Protein AF-A0A3A1Y377-F1 (afdb_monomer_lite)

Sequence (93 aa):
FLDKHGILSVVLVGFTPLPFKIFSIAFGFFEYNFIIFFVFSFISRLVRFLIVSYLFAYFGQKYRKQIENIINKSSWIILIIAVLSLILYYFLK

Secondary structure (DSSP, 8-state):
-TTTSHHHHHHHHHHSSS-HHHHHHHHHHTT--HHHHHHHHHHHHHHHHHHHHHHHHHHHHHHHHHHHHHHHHHHHHHHHHHHHHHHHHHHH-

pLDDT: mean 84.09, std 10.58, range [52.59, 97.81]

Organism: NCBI:txid2028574

Foldseek 3Di:
DCVVCVLVVLLCCLQDPHPNVVVVVVCVVVVHDPVSSVVSNVVSVVVNVVVVVVCCVVCVVVCVVVVVVVVVVVVVVVVVVVVVVVVVVVVVD

InterPro domains:
  IPR051311 DedA domain-containing protein [PTHR42709] (2-92)

Radius of gyration: 18.7 Å; chains: 1; bounding box: 37×35×40 Å

Structure (mmCIF, N/CA/C/O backbone):
data_AF-A0A3A1Y377-F1
#
_entry.id   AF-A0A3A1Y377-F1
#
loop_
_atom_site.group_PDB
_atom_site.id
_atom_site.type_symbol
_atom_site.label_atom_id
_atom_site.label_alt_id
_atom_site.label_comp_id
_atom_site.label_asym_id
_atom_site.label_entity_id
_atom_site.label_seq_id
_atom_site.pdbx_PDB_ins_code
_atom_site.Cartn_x
_atom_site.Cartn_y
_atom_site.Cartn_z
_atom_site.occupancy
_atom_site.B_iso_or_equiv
_atom_site.auth_seq_id
_atom_site.auth_comp_id
_atom_site.auth_asym_id
_atom_site.auth_atom_id
_atom_site.pdbx_PDB_model_num
ATOM 1 N N . PHE A 1 1 ? 16.374 -8.263 -11.064 1.00 52.84 1 PHE A N 1
ATOM 2 C CA . PHE A 1 1 ? 15.030 -8.864 -10.882 1.00 52.84 1 PHE A CA 1
ATOM 3 C C . PHE A 1 1 ? 14.050 -8.300 -11.908 1.00 52.84 1 PHE A C 1
ATOM 5 O O . PHE A 1 1 ? 13.474 -9.081 -12.654 1.00 52.84 1 PHE A O 1
ATOM 12 N N . LEU A 1 2 ? 13.959 -6.967 -12.025 1.00 52.59 2 LEU A N 1
ATOM 13 C CA . LEU A 1 2 ? 13.149 -6.270 -13.036 1.00 52.59 2 LEU A CA 1
ATOM 14 C C . LEU A 1 2 ? 13.547 -6.617 -14.489 1.00 52.59 2 LEU A C 1
ATOM 16 O O . LEU A 1 2 ? 12.662 -6.921 -15.280 1.00 52.59 2 LEU A O 1
ATOM 20 N N . ASP A 1 3 ? 14.844 -6.729 -14.802 1.00 54.12 3 ASP A N 1
ATOM 21 C CA . ASP A 1 3 ? 15.294 -7.079 -16.169 1.00 54.12 3 ASP A CA 1
ATOM 22 C C . ASP A 1 3 ? 15.103 -8.557 -16.545 1.00 54.12 3 ASP A C 1
ATOM 24 O O . ASP A 1 3 ? 14.926 -8.893 -17.710 1.00 54.12 3 ASP A O 1
ATOM 28 N N . LYS A 1 4 ? 15.119 -9.466 -15.558 1.00 58.56 4 LYS A N 1
ATOM 29 C CA . LYS A 1 4 ? 15.006 -10.921 -15.790 1.00 58.56 4 LYS A CA 1
ATOM 30 C C . LYS A 1 4 ? 13.559 -11.426 -15.775 1.00 58.56 4 LYS A C 1
ATOM 32 O O . LYS A 1 4 ? 13.250 -12.405 -16.444 1.00 58.56 4 LYS A O 1
ATOM 37 N N . HIS A 1 5 ? 12.676 -10.775 -15.009 1.00 65.88 5 HIS A N 1
ATOM 38 C CA . HIS A 1 5 ? 11.283 -11.189 -14.796 1.00 65.88 5 HIS A CA 1
ATOM 39 C C . HIS A 1 5 ? 10.340 -9.977 -14.692 1.00 65.88 5 HIS A C 1
ATOM 41 O O . HIS A 1 5 ? 9.525 -9.898 -13.768 1.00 65.88 5 HIS A O 1
ATOM 47 N N . GLY A 1 6 ? 10.455 -8.996 -15.591 1.00 67.50 6 GLY A N 1
ATOM 48 C CA . GLY A 1 6 ? 9.698 -7.741 -15.486 1.00 67.50 6 GLY A CA 1
ATOM 49 C C . GLY A 1 6 ? 8.177 -7.932 -15.387 1.00 67.50 6 GLY A C 1
ATOM 50 O O . GLY A 1 6 ? 7.548 -7.311 -14.538 1.00 67.50 6 GLY A O 1
ATOM 51 N N . ILE A 1 7 ? 7.603 -8.899 -16.114 1.00 68.19 7 ILE A N 1
ATOM 52 C CA . ILE A 1 7 ? 6.170 -9.245 -16.038 1.00 68.19 7 ILE A CA 1
ATOM 53 C C . ILE A 1 7 ? 5.795 -9.772 -14.645 1.00 68.19 7 ILE A C 1
ATOM 55 O O . ILE A 1 7 ? 4.851 -9.286 -14.022 1.00 68.19 7 ILE A O 1
ATOM 59 N N . LEU A 1 8 ? 6.564 -10.738 -14.128 1.00 71.69 8 LEU A N 1
ATOM 60 C CA . LEU A 1 8 ? 6.340 -11.324 -12.803 1.00 71.69 8 LEU A CA 1
ATOM 61 C C . LEU A 1 8 ? 6.468 -10.261 -11.702 1.00 71.69 8 LEU A C 1
ATOM 63 O O . LEU A 1 8 ? 5.722 -10.269 -10.727 1.00 71.69 8 LEU A O 1
ATOM 67 N N . SER A 1 9 ? 7.389 -9.315 -11.892 1.00 68.75 9 SER A N 1
ATOM 68 C CA . SER A 1 9 ? 7.626 -8.203 -10.974 1.00 68.75 9 SER A CA 1
ATOM 69 C C . SER A 1 9 ? 6.431 -7.250 -10.921 1.00 68.75 9 SER A C 1
ATOM 71 O O . SER A 1 9 ? 6.022 -6.871 -9.828 1.00 68.75 9 SER A O 1
ATOM 73 N N . VAL A 1 10 ? 5.822 -6.902 -12.063 1.00 70.00 10 VAL A N 1
ATOM 74 C CA . VAL A 1 10 ? 4.620 -6.043 -12.100 1.00 70.00 10 VAL A CA 1
ATOM 75 C C . VAL A 1 10 ? 3.443 -6.710 -11.385 1.00 70.00 10 VAL A C 1
ATOM 77 O O . VAL A 1 10 ? 2.752 -6.055 -10.603 1.00 70.00 10 VAL A O 1
ATOM 80 N N . VAL A 1 11 ? 3.243 -8.014 -11.596 1.00 70.56 11 VAL A N 1
ATOM 81 C CA . VAL A 1 11 ? 2.158 -8.767 -10.946 1.00 70.56 11 VAL A CA 1
ATOM 82 C C . VAL A 1 11 ? 2.374 -8.867 -9.438 1.00 70.56 11 VAL A C 1
ATOM 84 O O . VAL A 1 11 ? 1.469 -8.556 -8.663 1.00 70.56 11 VAL A O 1
ATOM 87 N N . LEU A 1 12 ? 3.581 -9.236 -9.002 1.00 73.38 12 LEU A N 1
ATOM 88 C CA . LEU A 1 12 ? 3.916 -9.345 -7.581 1.00 73.38 12 LEU A CA 1
ATOM 89 C C . LEU A 1 12 ? 3.804 -7.995 -6.867 1.00 73.38 12 LEU A C 1
ATOM 91 O O . LEU A 1 12 ? 3.233 -7.923 -5.780 1.00 73.38 12 LEU A O 1
ATOM 95 N N . VAL A 1 13 ? 4.285 -6.913 -7.479 1.00 68.12 13 VAL A N 1
ATOM 96 C CA . VAL A 1 13 ? 4.172 -5.553 -6.927 1.00 68.12 13 VAL A CA 1
ATOM 97 C C . VAL A 1 13 ? 2.719 -5.082 -6.885 1.00 68.12 13 VAL A C 1
ATOM 99 O O . VAL A 1 13 ? 2.326 -4.383 -5.955 1.00 68.12 13 VAL A O 1
ATOM 102 N N . GLY A 1 14 ? 1.905 -5.455 -7.872 1.00 67.25 14 GLY A N 1
ATOM 103 C CA . GLY A 1 14 ? 0.490 -5.097 -7.896 1.00 67.25 14 GLY A CA 1
ATOM 104 C C . GLY A 1 14 ? -0.357 -5.855 -6.865 1.00 67.25 14 GLY A C 1
ATOM 105 O O . GLY A 1 14 ? -1.348 -5.306 -6.378 1.00 67.25 14 GLY A O 1
ATOM 106 N N . PHE A 1 15 ? 0.042 -7.080 -6.508 1.00 70.12 15 PHE A N 1
ATOM 107 C CA . PHE A 1 15 ? -0.633 -7.913 -5.505 1.00 70.12 15 PHE A CA 1
ATOM 108 C C . PHE A 1 15 ? -0.163 -7.671 -4.068 1.00 70.12 15 PHE A C 1
ATOM 110 O O . PHE A 1 15 ? -0.964 -7.741 -3.136 1.00 70.12 15 PHE A O 1
ATOM 117 N N . THR A 1 16 ? 1.125 -7.402 -3.869 1.00 75.38 16 THR A N 1
ATOM 118 C CA . THR A 1 16 ? 1.687 -7.130 -2.541 1.00 75.38 16 THR A CA 1
ATOM 119 C C . THR A 1 16 ? 1.338 -5.712 -2.075 1.00 75.38 16 THR A C 1
ATOM 121 O O . THR A 1 16 ? 1.115 -4.817 -2.893 1.00 75.38 16 THR A O 1
ATOM 124 N N . PRO A 1 17 ? 1.320 -5.446 -0.756 1.00 66.12 17 PRO A N 1
ATOM 125 C CA . PRO A 1 17 ? 1.181 -4.092 -0.217 1.00 66.12 17 PRO A CA 1
ATOM 126 C C . PRO A 1 17 ? 2.463 -3.252 -0.405 1.00 66.12 17 PRO A C 1
ATOM 128 O O . PRO A 1 17 ? 2.779 -2.398 0.420 1.00 66.12 17 PRO A O 1
ATOM 131 N N . LEU A 1 18 ? 3.229 -3.494 -1.473 1.00 71.94 18 LEU A N 1
ATOM 132 C CA . LEU A 1 18 ? 4.397 -2.700 -1.825 1.00 71.94 18 LEU A CA 1
ATOM 133 C C . LEU A 1 18 ? 3.967 -1.343 -2.418 1.00 71.94 18 LEU A C 1
ATOM 135 O O . LEU A 1 18 ? 2.903 -1.229 -3.039 1.00 71.94 18 LEU A O 1
ATOM 139 N N . PRO A 1 19 ? 4.781 -0.283 -2.254 1.00 75.94 19 PRO A N 1
ATOM 140 C CA . PRO A 1 19 ? 4.460 1.056 -2.738 1.00 75.94 19 PRO A CA 1
ATOM 141 C C . PRO A 1 19 ? 4.519 1.125 -4.274 1.00 75.94 19 PRO A C 1
ATOM 143 O O . PRO A 1 19 ? 5.523 1.519 -4.864 1.00 75.94 19 PRO A O 1
ATOM 146 N N . PHE A 1 20 ? 3.405 0.785 -4.930 1.00 79.38 20 PHE A N 1
ATOM 147 C CA . PHE A 1 20 ? 3.254 0.723 -6.393 1.00 79.38 20 PHE A CA 1
ATOM 148 C C . PHE A 1 20 ? 3.818 1.941 -7.144 1.00 79.38 20 PHE A C 1
ATOM 150 O O . PHE A 1 20 ? 4.387 1.805 -8.225 1.00 79.38 20 PHE A O 1
ATOM 157 N N . LYS A 1 21 ? 3.668 3.144 -6.575 1.00 79.38 21 LYS A N 1
ATOM 158 C CA . LYS A 1 21 ? 4.140 4.394 -7.189 1.00 79.38 21 LYS A CA 1
ATOM 159 C C . LYS A 1 21 ? 5.661 4.417 -7.371 1.00 79.38 21 LYS A C 1
ATOM 161 O O . LYS A 1 21 ? 6.123 4.828 -8.427 1.00 79.38 21 LYS A O 1
ATOM 166 N N . ILE A 1 22 ? 6.420 3.925 -6.388 1.00 84.25 22 ILE A N 1
ATOM 167 C CA . ILE A 1 22 ? 7.891 3.873 -6.453 1.00 84.25 22 ILE A CA 1
ATOM 168 C C . ILE A 1 22 ? 8.325 2.915 -7.565 1.00 84.25 22 ILE A C 1
ATOM 170 O O . ILE A 1 22 ? 9.181 3.245 -8.378 1.00 84.25 22 ILE A O 1
ATOM 174 N N . PHE A 1 23 ? 7.665 1.760 -7.662 1.00 80.88 23 PHE A N 1
ATOM 175 C CA . PHE A 1 23 ? 7.938 0.795 -8.723 1.00 80.88 23 PHE A CA 1
ATOM 176 C C . PHE A 1 23 ? 7.544 1.309 -10.104 1.00 80.88 23 PHE A C 1
ATOM 178 O O . PHE A 1 23 ? 8.266 1.058 -11.055 1.00 80.88 23 PHE A O 1
ATOM 185 N N . SER A 1 24 ? 6.451 2.063 -10.227 1.00 83.38 24 SER A N 1
ATOM 186 C CA . SER A 1 24 ? 6.051 2.659 -11.511 1.00 83.38 24 SER A CA 1
ATOM 187 C C . SER A 1 24 ? 7.113 3.628 -12.033 1.00 83.38 24 SER A C 1
ATOM 189 O O . SER A 1 24 ? 7.431 3.608 -13.217 1.00 83.38 24 SER A O 1
ATOM 191 N N . ILE A 1 25 ? 7.695 4.435 -11.138 1.00 86.25 25 ILE A N 1
ATOM 192 C CA . ILE A 1 25 ? 8.813 5.330 -11.464 1.00 86.25 25 ILE A CA 1
ATOM 193 C C . ILE A 1 25 ? 10.041 4.508 -11.872 1.00 86.25 25 ILE A C 1
ATOM 195 O O . ILE A 1 25 ? 10.661 4.811 -12.886 1.00 86.25 25 ILE A O 1
ATOM 199 N N . ALA A 1 26 ? 10.352 3.434 -11.137 1.00 84.50 26 ALA A N 1
ATOM 200 C CA . ALA A 1 26 ? 11.451 2.538 -11.486 1.00 84.50 26 ALA A CA 1
ATOM 201 C C . ALA A 1 26 ? 11.255 1.894 -12.871 1.00 84.50 26 ALA A C 1
ATOM 203 O O . ALA A 1 26 ? 12.171 1.912 -13.680 1.00 84.50 26 ALA A O 1
ATOM 204 N N . PHE A 1 27 ? 10.063 1.384 -13.190 1.00 81.94 27 PHE A N 1
ATOM 205 C CA . PHE A 1 27 ? 9.763 0.815 -14.510 1.00 81.94 27 PHE A CA 1
ATOM 206 C C . PHE A 1 27 ? 9.897 1.839 -15.643 1.00 81.94 27 PHE A C 1
ATOM 208 O O . PHE A 1 27 ? 10.359 1.477 -16.721 1.00 81.94 27 PHE A O 1
ATOM 215 N N . GLY A 1 28 ? 9.533 3.102 -15.397 1.00 83.31 28 GLY A N 1
ATOM 216 C CA . GLY A 1 28 ? 9.780 4.194 -16.341 1.00 83.31 28 GLY A CA 1
ATOM 217 C C . GLY A 1 28 ? 11.270 4.497 -16.519 1.00 83.31 28 GLY A C 1
ATOM 218 O O . GLY A 1 28 ? 11.715 4.706 -17.639 1.00 83.31 28 GLY A O 1
ATOM 219 N N . PHE A 1 29 ? 12.048 4.460 -15.433 1.00 86.06 29 PHE A N 1
ATOM 220 C CA . PHE A 1 29 ? 13.502 4.651 -15.469 1.00 86.06 29 PHE A CA 1
ATOM 221 C C . PHE A 1 29 ? 14.235 3.532 -16.227 1.00 86.06 29 PHE A C 1
ATOM 223 O O . PHE A 1 29 ? 15.220 3.795 -16.903 1.00 86.06 29 PHE A O 1
ATOM 230 N N . PHE A 1 30 ? 13.739 2.294 -16.147 1.00 84.88 30 PHE A N 1
ATOM 231 C CA . PHE A 1 30 ? 14.273 1.139 -16.880 1.00 84.88 30 PHE A CA 1
ATOM 232 C C . PHE A 1 30 ? 13.689 0.978 -18.298 1.00 84.88 30 PHE A C 1
ATOM 234 O O . PHE A 1 30 ? 13.825 -0.093 -18.883 1.00 84.88 30 PHE A O 1
ATOM 241 N N . GLU A 1 31 ? 13.003 1.998 -18.834 1.00 83.12 31 GLU A N 1
ATOM 242 C CA . GLU A 1 31 ? 12.392 1.995 -20.178 1.00 83.12 31 GLU A CA 1
ATOM 243 C C . GLU A 1 31 ? 11.543 0.742 -20.471 1.00 83.12 31 GLU A C 1
ATOM 245 O O . GLU A 1 31 ? 11.508 0.202 -21.580 1.00 83.12 31 GLU A O 1
ATOM 250 N N . TYR A 1 32 ? 10.836 0.249 -19.452 1.00 82.38 32 TYR A N 1
ATOM 251 C CA . TYR A 1 32 ? 10.042 -0.965 -19.581 1.00 82.38 32 TYR A CA 1
ATOM 252 C C . TYR A 1 32 ? 8.856 -0.753 -20.532 1.00 82.38 32 TYR A C 1
ATOM 254 O O . TYR A 1 32 ? 8.277 0.333 -20.596 1.00 82.38 32 TYR A O 1
ATOM 262 N N . ASN A 1 33 ? 8.439 -1.807 -21.244 1.00 86.38 33 ASN A N 1
ATOM 263 C CA . ASN A 1 33 ? 7.333 -1.718 -22.200 1.00 86.38 33 ASN A CA 1
ATOM 264 C C . ASN A 1 33 ? 6.053 -1.211 -21.511 1.00 86.38 33 ASN A C 1
ATOM 266 O O . ASN A 1 33 ? 5.443 -1.911 -20.694 1.00 86.38 33 ASN A O 1
ATOM 270 N N . PHE A 1 34 ? 5.642 0.003 -21.883 1.00 85.00 34 PHE A N 1
ATOM 271 C CA . PHE A 1 34 ? 4.522 0.711 -21.273 1.00 85.00 34 PHE A CA 1
ATOM 272 C C . PHE A 1 34 ? 3.206 -0.067 -21.363 1.00 85.00 34 PHE A C 1
ATOM 274 O O . PHE A 1 34 ? 2.446 -0.103 -20.398 1.00 85.00 34 PHE A O 1
ATOM 281 N N . ILE A 1 35 ? 2.950 -0.733 -22.492 1.00 86.94 35 ILE A N 1
ATOM 282 C CA . ILE A 1 35 ? 1.707 -1.476 -22.735 1.00 86.94 35 ILE A CA 1
ATOM 283 C C . ILE A 1 35 ? 1.629 -2.675 -21.786 1.00 86.94 35 ILE A C 1
ATOM 285 O O . ILE A 1 35 ? 0.619 -2.873 -21.110 1.00 86.94 35 ILE A O 1
ATOM 289 N N . ILE A 1 36 ? 2.720 -3.440 -21.684 1.00 84.31 36 ILE A N 1
ATOM 290 C CA . ILE A 1 36 ? 2.816 -4.593 -20.780 1.00 84.31 36 ILE A CA 1
ATOM 291 C C . ILE A 1 36 ? 2.659 -4.123 -19.332 1.00 84.31 36 ILE A C 1
ATOM 293 O O . ILE A 1 36 ? 1.822 -4.645 -18.594 1.00 84.31 36 ILE A O 1
ATOM 297 N N . PHE A 1 37 ? 3.412 -3.098 -18.930 1.00 84.25 37 PHE A N 1
ATOM 298 C CA . PHE A 1 37 ? 3.317 -2.531 -17.588 1.00 84.25 37 PHE A CA 1
ATOM 299 C C . PHE A 1 37 ? 1.888 -2.090 -17.248 1.00 84.25 37 PHE A C 1
ATOM 301 O O . PHE A 1 37 ? 1.383 -2.425 -16.174 1.00 84.25 37 PHE A O 1
ATOM 308 N N . PHE A 1 38 ? 1.228 -1.369 -18.156 1.00 86.31 38 PHE A N 1
ATOM 309 C CA . PHE A 1 38 ? -0.114 -0.838 -17.947 1.00 86.31 38 PHE A CA 1
ATOM 310 C C . PHE A 1 38 ? -1.142 -1.956 -17.755 1.00 86.31 38 PHE A C 1
ATOM 312 O O . PHE A 1 38 ? -1.872 -1.950 -16.762 1.00 86.31 38 PHE A O 1
ATOM 319 N N . VAL A 1 39 ? -1.155 -2.949 -18.651 1.00 88.62 39 VAL A N 1
ATOM 320 C CA . VAL A 1 39 ? -2.102 -4.074 -18.604 1.00 88.62 39 VAL A CA 1
ATOM 321 C C . VAL A 1 39 ? -1.926 -4.887 -17.321 1.00 88.62 39 VAL A C 1
ATOM 323 O O . VAL A 1 39 ? -2.893 -5.099 -16.584 1.00 88.62 39 VAL A O 1
ATOM 326 N N . PHE A 1 40 ? -0.696 -5.294 -16.995 1.00 84.38 40 PHE A N 1
ATOM 327 C CA . PHE A 1 40 ? -0.442 -6.092 -15.793 1.00 84.38 40 PHE A CA 1
ATOM 328 C C . PHE A 1 40 ? -0.682 -5.300 -14.499 1.00 84.38 40 PHE A C 1
ATOM 330 O O . PHE A 1 40 ? -1.220 -5.852 -13.534 1.00 84.38 40 PHE A O 1
ATOM 337 N N . SER A 1 41 ? -0.363 -4.003 -14.476 1.00 83.69 41 SER A N 1
ATOM 338 C CA . SER A 1 41 ? -0.666 -3.128 -13.335 1.00 83.69 41 SER A CA 1
ATOM 339 C C . SER A 1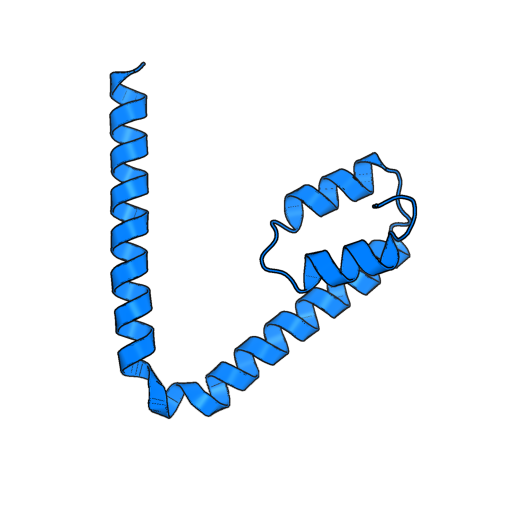 41 ? -2.169 -2.970 -13.124 1.00 83.69 41 SER A C 1
ATOM 341 O O . SER A 1 41 ? -2.644 -3.002 -11.985 1.00 83.69 41 SER A O 1
ATOM 343 N N . PHE A 1 42 ? -2.924 -2.813 -14.213 1.00 88.62 42 PHE A N 1
ATOM 344 C CA . PHE A 1 42 ? -4.375 -2.682 -14.175 1.00 88.62 42 PHE A CA 1
ATOM 345 C C . PHE A 1 42 ? -5.032 -3.957 -13.643 1.00 88.62 42 PHE A C 1
ATOM 347 O O . PHE A 1 42 ? -5.792 -3.891 -12.676 1.00 88.62 42 PHE A O 1
ATOM 354 N N . ILE A 1 43 ? -4.664 -5.119 -14.191 1.00 89.06 43 ILE A N 1
ATOM 355 C CA . ILE A 1 43 ? -5.175 -6.425 -13.750 1.00 89.06 43 ILE A CA 1
ATOM 356 C C . ILE A 1 43 ? -4.869 -6.652 -12.270 1.00 89.06 43 ILE A C 1
ATOM 358 O O . ILE A 1 43 ? -5.770 -6.962 -11.494 1.00 89.06 43 ILE A O 1
ATOM 362 N N . SER A 1 44 ? -3.622 -6.442 -11.849 1.00 85.06 44 SER A N 1
ATOM 363 C CA . SER A 1 44 ? -3.225 -6.680 -10.456 1.00 85.06 44 SER A CA 1
ATOM 364 C C . SER A 1 44 ? -4.005 -5.793 -9.484 1.00 85.06 44 SER A C 1
ATOM 366 O O . SER A 1 44 ? -4.451 -6.245 -8.428 1.00 85.06 44 SER A O 1
ATOM 368 N N . ARG A 1 45 ? -4.237 -4.531 -9.864 1.00 84.69 45 ARG A N 1
ATOM 369 C CA . ARG A 1 45 ? -5.019 -3.589 -9.062 1.00 84.69 45 ARG A CA 1
ATOM 370 C C . ARG A 1 45 ? -6.492 -3.993 -8.989 1.00 84.69 45 ARG A C 1
ATOM 372 O O . ARG A 1 45 ? -7.058 -3.952 -7.897 1.00 84.69 45 ARG A O 1
ATOM 379 N N . LEU A 1 46 ? -7.091 -4.400 -10.108 1.00 90.06 46 LEU A N 1
ATOM 380 C CA . LEU A 1 46 ? -8.466 -4.898 -10.143 1.00 90.06 46 LEU A CA 1
ATOM 381 C C . LEU A 1 46 ? -8.639 -6.115 -9.239 1.00 90.06 46 LEU A C 1
ATOM 383 O O . LEU A 1 46 ? -9.503 -6.106 -8.364 1.00 90.06 46 LEU A O 1
ATOM 387 N N . VAL A 1 47 ? -7.790 -7.130 -9.405 1.00 89.38 47 VAL A N 1
ATOM 388 C CA . VAL A 1 47 ? -7.905 -8.378 -8.648 1.00 89.38 47 VAL A CA 1
ATOM 389 C C . VAL A 1 47 ? -7.742 -8.124 -7.151 1.00 89.38 47 VAL A C 1
ATOM 391 O O . VAL A 1 47 ? -8.554 -8.603 -6.363 1.00 89.38 47 VAL A O 1
ATOM 394 N N . ARG A 1 48 ? -6.773 -7.296 -6.743 1.00 86.12 48 ARG A N 1
ATOM 395 C CA . ARG A 1 48 ? -6.598 -6.930 -5.332 1.00 86.12 48 ARG A CA 1
ATOM 396 C C . ARG A 1 48 ? -7.857 -6.292 -4.744 1.00 86.12 48 ARG A C 1
ATOM 398 O O . ARG A 1 48 ? -8.288 -6.681 -3.661 1.00 86.12 48 ARG A O 1
ATOM 405 N N . PHE A 1 49 ? -8.446 -5.313 -5.432 1.00 88.50 49 PHE A N 1
ATOM 406 C CA . PHE A 1 49 ? -9.643 -4.638 -4.924 1.00 88.50 49 PHE A CA 1
ATOM 407 C C . PHE A 1 49 ? -10.868 -5.550 -4.907 1.00 88.50 49 PHE A C 1
ATOM 409 O O . PHE A 1 49 ? -11.626 -5.489 -3.943 1.00 88.50 49 PHE A O 1
ATOM 416 N N . LEU A 1 50 ? -11.031 -6.414 -5.910 1.00 91.81 50 LEU A N 1
ATOM 417 C CA . LEU A 1 50 ? -12.113 -7.399 -5.957 1.00 91.81 50 LEU A CA 1
ATOM 418 C C . LEU A 1 50 ? -11.999 -8.430 -4.831 1.00 91.81 50 LEU A C 1
ATOM 420 O O . LEU A 1 50 ? -12.993 -8.729 -4.178 1.00 91.81 50 LEU A O 1
ATOM 424 N N . ILE A 1 51 ? -10.794 -8.941 -4.562 1.00 90.06 51 ILE A N 1
ATOM 425 C CA . ILE A 1 51 ? -10.565 -9.884 -3.460 1.00 90.06 51 ILE A CA 1
ATOM 426 C C . ILE A 1 51 ? -10.913 -9.224 -2.128 1.00 90.06 51 ILE A C 1
ATOM 428 O O . ILE A 1 51 ? -11.651 -9.803 -1.332 1.00 90.06 51 ILE A O 1
ATOM 432 N N . VAL A 1 52 ? -10.405 -8.012 -1.886 1.00 88.94 52 VAL A N 1
ATOM 433 C CA . VAL A 1 52 ? -10.663 -7.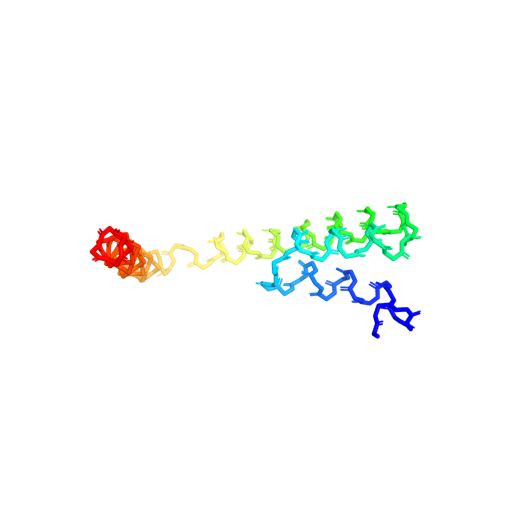293 -0.633 1.00 88.94 52 VAL A CA 1
ATOM 434 C C . VAL A 1 52 ? -12.152 -6.988 -0.488 1.00 88.94 52 VAL A C 1
ATOM 436 O O . VAL A 1 52 ? -12.719 -7.281 0.561 1.00 88.94 52 VAL A O 1
ATOM 439 N N . SER A 1 53 ? -12.814 -6.454 -1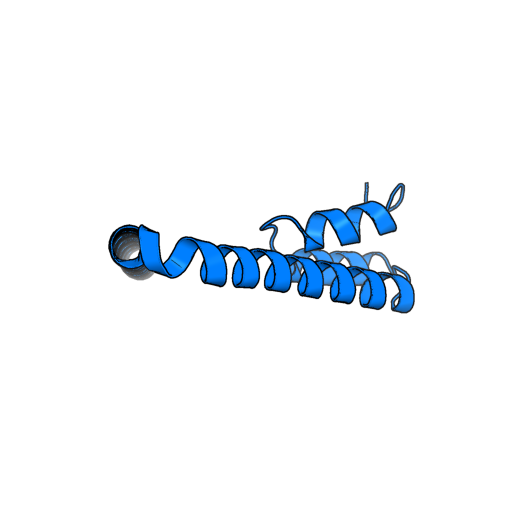.517 1.00 90.25 53 SER A N 1
ATOM 440 C CA . SER A 1 53 ? -14.241 -6.121 -1.437 1.00 90.25 53 SER A CA 1
ATOM 441 C C . SER A 1 53 ? -15.112 -7.360 -1.240 1.00 90.25 53 SER A C 1
ATOM 443 O O . SER A 1 53 ? -16.033 -7.319 -0.429 1.00 90.25 53 SER A O 1
ATOM 445 N N . TYR A 1 54 ? -14.792 -8.475 -1.901 1.00 91.00 54 TYR A N 1
ATOM 446 C CA . TYR A 1 54 ? -15.499 -9.742 -1.734 1.00 91.00 54 TYR A CA 1
ATOM 447 C C . TYR A 1 54 ? -15.327 -10.314 -0.321 1.00 91.00 54 TYR A C 1
ATOM 449 O O . TYR A 1 54 ? -16.314 -10.679 0.323 1.00 91.00 54 TYR A O 1
ATOM 457 N N . LEU A 1 55 ? -14.097 -10.320 0.209 1.00 88.50 55 LEU A N 1
ATOM 458 C CA . LEU A 1 55 ? -13.840 -10.721 1.595 1.00 88.50 55 LEU A CA 1
ATOM 459 C C . LEU A 1 55 ? -14.617 -9.839 2.575 1.00 88.50 55 LEU A C 1
ATOM 461 O O . LEU A 1 55 ? -15.240 -10.353 3.500 1.00 88.50 55 LEU A O 1
ATOM 465 N N . PHE A 1 56 ? -14.616 -8.522 2.369 1.00 87.19 56 PHE A N 1
ATOM 466 C CA . PHE A 1 56 ? -15.359 -7.594 3.218 1.00 87.19 56 PHE A CA 1
ATOM 467 C C . PHE A 1 56 ? -16.876 -7.754 3.083 1.00 87.19 56 PHE A C 1
ATOM 469 O O . PHE A 1 56 ? -17.576 -7.628 4.082 1.00 87.19 56 PHE A O 1
ATOM 476 N N . ALA A 1 57 ? -17.403 -8.069 1.902 1.00 87.19 57 ALA A N 1
ATOM 477 C CA . ALA A 1 57 ? -18.830 -8.319 1.719 1.00 87.19 57 ALA A CA 1
ATOM 478 C C . ALA A 1 57 ? -19.282 -9.580 2.474 1.00 87.19 57 ALA A C 1
ATOM 480 O O . ALA A 1 57 ? -20.312 -9.559 3.148 1.00 87.19 57 ALA A O 1
ATOM 481 N N . TYR A 1 58 ? -18.485 -10.650 2.417 1.00 87.25 58 TYR A N 1
ATOM 482 C CA . TYR A 1 58 ? -18.808 -11.920 3.067 1.00 87.25 58 TYR A CA 1
ATOM 483 C C . TYR A 1 58 ? -18.560 -11.895 4.586 1.00 87.25 58 TYR A C 1
ATOM 485 O O . TYR A 1 58 ? -19.410 -12.304 5.376 1.00 87.25 58 TYR A O 1
ATOM 493 N N . PHE A 1 59 ? -17.408 -11.381 5.025 1.00 84.75 59 PHE A N 1
ATOM 494 C CA . PHE A 1 59 ? -17.000 -11.389 6.436 1.00 84.75 59 PHE A CA 1
ATOM 495 C C . PHE A 1 59 ? -17.375 -10.114 7.200 1.00 84.75 59 PHE A C 1
ATOM 497 O O . PHE A 1 59 ? -17.399 -10.118 8.435 1.00 84.75 59 PHE A O 1
ATOM 504 N N . GLY A 1 60 ? -17.699 -9.025 6.503 1.00 78.19 60 GLY A N 1
ATOM 505 C CA . GLY A 1 60 ? -17.911 -7.711 7.106 1.00 78.19 60 GLY A CA 1
ATOM 506 C C . GLY A 1 60 ? -19.048 -7.680 8.117 1.00 78.19 60 GLY A C 1
ATOM 507 O O . GLY A 1 60 ? -18.899 -7.042 9.151 1.00 78.19 60 GLY A O 1
ATOM 508 N N . GLN A 1 61 ? -20.148 -8.408 7.895 1.00 77.94 61 GLN A N 1
ATOM 509 C CA . GLN A 1 61 ? -21.267 -8.419 8.849 1.00 77.94 61 GLN A CA 1
ATOM 510 C C . GLN A 1 61 ? -20.906 -9.118 10.168 1.00 77.94 61 GLN A C 1
ATOM 512 O O . GLN A 1 61 ? -21.262 -8.635 11.241 1.00 77.94 61 GLN A O 1
ATOM 517 N N . LYS A 1 62 ? -20.141 -10.214 10.103 1.00 79.69 62 LYS A N 1
ATOM 518 C CA . LYS A 1 62 ? -19.745 -10.999 11.282 1.00 79.69 62 LYS A CA 1
ATOM 519 C C . LYS A 1 62 ? -18.669 -10.302 12.119 1.00 79.69 62 LYS A C 1
ATOM 521 O O . LYS A 1 62 ? -18.679 -10.405 13.342 1.00 79.69 62 LYS A O 1
ATOM 526 N N . TYR A 1 63 ? -17.755 -9.584 11.469 1.00 83.00 63 TYR A N 1
ATOM 527 C CA . TYR A 1 63 ? -16.556 -9.035 12.110 1.00 83.00 63 TYR A CA 1
ATOM 528 C C . TYR A 1 63 ? -16.537 -7.503 12.204 1.00 83.00 63 TYR A C 1
ATOM 530 O O . TYR A 1 63 ? -15.541 -6.939 12.657 1.00 83.00 63 TYR A O 1
ATOM 538 N N . ARG A 1 64 ? -17.636 -6.819 11.849 1.00 83.38 64 ARG A N 1
ATOM 539 C CA . ARG A 1 64 ? -17.725 -5.347 11.784 1.00 83.38 64 ARG A CA 1
ATOM 540 C C . ARG A 1 64 ? -17.135 -4.641 13.005 1.00 83.38 64 ARG A C 1
ATOM 542 O O . ARG A 1 64 ? -16.240 -3.820 12.855 1.00 83.38 64 ARG A O 1
ATOM 549 N N . LYS A 1 65 ? -17.590 -5.006 14.210 1.00 84.62 65 LYS A N 1
ATOM 550 C CA . LYS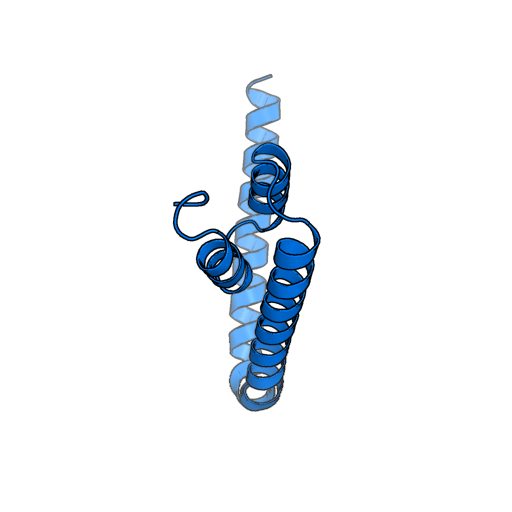 A 1 65 ? -17.147 -4.375 15.468 1.00 84.62 65 LYS A CA 1
ATOM 551 C C . LYS A 1 65 ? -15.659 -4.598 15.756 1.00 84.62 65 LYS A C 1
ATOM 553 O O . LYS A 1 65 ? -14.998 -3.720 16.297 1.00 84.62 65 LYS A O 1
ATOM 558 N N . GLN A 1 66 ? -15.126 -5.768 15.404 1.00 87.62 66 GLN A N 1
ATOM 559 C CA . GLN A 1 66 ? -13.714 -6.092 15.627 1.00 87.62 66 GLN A CA 1
ATOM 560 C C . GLN A 1 66 ? -12.823 -5.319 14.652 1.00 87.62 66 GLN A C 1
ATOM 562 O O . GLN A 1 66 ? -11.828 -4.728 15.068 1.00 87.62 66 GLN A O 1
ATOM 567 N N . ILE A 1 67 ? -13.226 -5.265 13.379 1.00 87.12 67 ILE A N 1
ATOM 568 C CA . ILE A 1 67 ? -12.546 -4.494 12.336 1.00 87.12 67 ILE A CA 1
ATOM 569 C C . ILE A 1 67 ? -12.533 -3.006 12.703 1.00 87.12 67 ILE A C 1
ATOM 571 O O . ILE A 1 67 ? -11.478 -2.381 12.667 1.00 87.12 67 ILE A O 1
ATOM 575 N N . GLU A 1 68 ? -13.671 -2.450 13.118 1.00 88.06 68 GLU A N 1
ATOM 576 C CA . GLU A 1 68 ? -13.788 -1.042 13.508 1.00 88.06 68 GLU A CA 1
ATOM 577 C C . GLU A 1 68 ? -12.879 -0.692 14.694 1.00 88.06 68 GLU A C 1
ATOM 579 O O . GLU A 1 68 ? -12.171 0.312 14.654 1.00 88.06 68 GLU A O 1
ATOM 584 N N . ASN A 1 69 ? -12.807 -1.555 15.711 1.00 91.69 69 ASN A N 1
ATOM 585 C CA . ASN A 1 69 ? -11.919 -1.334 16.851 1.00 91.69 69 ASN A CA 1
ATOM 586 C C . ASN A 1 69 ? -10.431 -1.354 16.448 1.00 91.69 69 ASN A C 1
ATOM 588 O O . ASN A 1 69 ? -9.648 -0.522 16.908 1.00 91.69 69 ASN A O 1
ATOM 592 N N . ILE A 1 70 ? -10.037 -2.274 15.559 1.00 91.31 70 ILE A N 1
ATOM 593 C CA . ILE A 1 70 ? -8.666 -2.352 15.028 1.00 91.31 70 ILE A CA 1
ATOM 594 C C . ILE A 1 70 ? -8.336 -1.105 14.203 1.00 91.31 70 ILE A C 1
ATOM 596 O O . ILE A 1 70 ? -7.276 -0.510 14.404 1.00 91.31 70 ILE A O 1
ATOM 600 N N . ILE A 1 71 ? -9.243 -0.684 13.315 1.00 90.56 71 ILE A N 1
ATOM 601 C CA . ILE A 1 71 ? -9.065 0.514 12.484 1.00 90.56 71 ILE A CA 1
ATOM 602 C C . ILE A 1 71 ? -8.938 1.752 13.370 1.00 90.56 71 ILE A C 1
ATOM 604 O O . ILE A 1 71 ? -7.992 2.519 13.191 1.00 90.56 71 ILE A O 1
ATOM 608 N N . ASN A 1 72 ? -9.816 1.924 14.360 1.00 93.62 72 ASN A N 1
ATOM 609 C CA . ASN A 1 72 ? -9.778 3.071 15.266 1.00 93.62 72 ASN A CA 1
ATOM 610 C C . ASN A 1 72 ? -8.469 3.100 16.059 1.00 93.62 72 ASN A C 1
ATOM 612 O O . ASN A 1 72 ? -7.776 4.118 16.064 1.00 93.62 72 ASN A O 1
ATOM 616 N N . LYS A 1 73 ? -8.071 1.973 16.662 1.00 94.38 73 LYS A N 1
ATOM 617 C CA . LYS A 1 73 ? -6.806 1.875 17.403 1.00 94.38 73 LYS A CA 1
ATOM 618 C C . LYS A 1 73 ? -5.599 2.179 16.512 1.00 94.38 73 LYS A C 1
ATOM 620 O O . LYS A 1 73 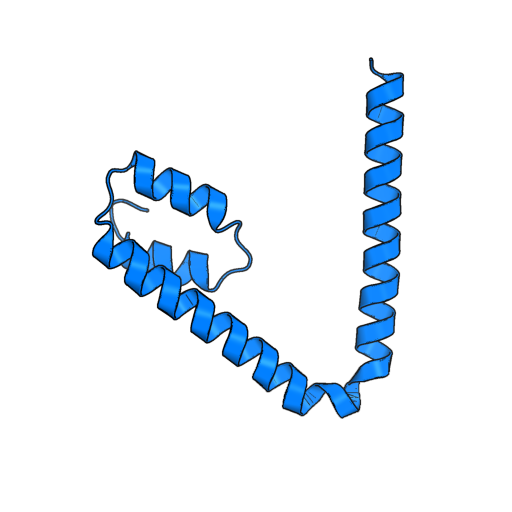? -4.732 2.954 16.908 1.00 94.38 73 LYS A O 1
ATOM 625 N N . SER A 1 74 ? -5.555 1.613 15.305 1.00 92.81 74 SER A N 1
ATOM 626 C CA . SER A 1 74 ? -4.475 1.866 14.345 1.00 92.81 74 SER A CA 1
ATOM 627 C C . SER A 1 74 ? -4.435 3.328 13.902 1.00 92.81 74 SER A C 1
ATOM 629 O O . SER A 1 74 ? -3.355 3.899 13.786 1.00 92.81 74 SER A O 1
ATOM 631 N N . SER A 1 75 ? -5.595 3.946 13.678 1.00 93.00 75 SER A N 1
ATOM 632 C CA . SER A 1 75 ? -5.701 5.346 13.250 1.00 93.00 75 SER A CA 1
ATOM 633 C C . SER A 1 75 ? -5.147 6.290 14.311 1.00 93.00 75 SER A C 1
ATOM 635 O O . SER A 1 75 ? -4.343 7.163 13.993 1.00 93.00 75 SER A O 1
ATOM 637 N N . TRP A 1 76 ? -5.495 6.061 15.582 1.00 96.69 76 TRP A N 1
ATOM 638 C CA . TRP A 1 76 ? -4.940 6.822 16.702 1.00 96.69 76 TRP A CA 1
ATOM 639 C C . TRP A 1 76 ? -3.424 6.656 16.827 1.00 96.69 76 TRP A C 1
ATOM 641 O O . TRP A 1 76 ? -2.722 7.649 16.996 1.00 96.69 76 TRP A O 1
ATOM 651 N N . ILE A 1 77 ? -2.904 5.432 16.690 1.00 97.00 77 ILE A N 1
ATOM 652 C CA . ILE A 1 77 ? -1.455 5.169 16.742 1.00 97.00 77 ILE A CA 1
ATOM 653 C C . ILE A 1 77 ? -0.723 5.935 15.633 1.00 97.00 77 ILE A C 1
ATOM 655 O O . ILE A 1 77 ? 0.260 6.620 15.906 1.00 97.00 77 ILE A O 1
ATOM 659 N N . ILE A 1 78 ? -1.214 5.854 14.395 1.00 96.50 78 ILE A N 1
ATOM 660 C CA . ILE A 1 78 ? -0.609 6.542 13.247 1.00 96.50 78 ILE A CA 1
ATOM 661 C C . ILE A 1 78 ? -0.646 8.061 13.448 1.00 96.50 78 ILE A C 1
ATOM 663 O O . ILE A 1 78 ? 0.347 8.734 13.176 1.00 96.50 78 ILE A O 1
ATOM 667 N N . LEU A 1 79 ? -1.756 8.601 13.958 1.00 96.75 79 LEU A N 1
ATOM 668 C CA . LEU A 1 79 ? -1.903 10.032 14.222 1.00 96.75 79 LEU A CA 1
ATOM 669 C C . LEU A 1 79 ? -0.925 10.514 15.298 1.00 96.75 79 LEU A C 1
ATOM 671 O O . LEU A 1 79 ? -0.256 11.526 15.105 1.00 96.75 79 LEU A O 1
ATOM 675 N N . ILE A 1 80 ? -0.788 9.762 16.391 1.00 97.44 80 ILE A N 1
ATOM 676 C CA . ILE A 1 80 ? 0.177 10.054 17.457 1.00 97.44 80 ILE A CA 1
ATOM 677 C C . ILE A 1 80 ? 1.601 10.076 16.890 1.00 97.44 80 ILE A C 1
ATOM 679 O O . ILE A 1 80 ? 2.326 11.045 17.108 1.00 97.44 80 ILE A O 1
ATOM 683 N N . ILE A 1 81 ? 1.981 9.060 16.110 1.00 97.81 81 ILE A N 1
ATOM 684 C CA . ILE A 1 81 ? 3.304 8.980 15.472 1.00 97.81 81 ILE A CA 1
ATOM 685 C C . ILE A 1 81 ? 3.539 10.170 14.534 1.00 97.81 81 ILE A C 1
ATOM 687 O O . ILE A 1 81 ? 4.611 10.773 14.570 1.00 97.81 81 ILE A O 1
ATOM 691 N N . ALA A 1 82 ? 2.548 10.538 13.720 1.00 96.69 82 ALA A N 1
ATOM 692 C CA . ALA A 1 82 ? 2.654 11.667 12.799 1.00 96.69 82 ALA A CA 1
ATOM 693 C C . ALA A 1 82 ? 2.857 13.000 13.540 1.00 96.69 82 ALA A C 1
ATOM 695 O O . ALA A 1 82 ? 3.728 13.785 13.165 1.00 96.69 82 ALA A O 1
ATOM 696 N N . VAL A 1 83 ? 2.105 13.239 14.620 1.00 97.31 83 VAL A N 1
ATOM 697 C CA . VAL A 1 83 ? 2.230 14.454 15.443 1.00 97.31 83 VAL A CA 1
ATOM 698 C C . VAL A 1 83 ? 3.582 14.501 16.159 1.00 97.31 83 VAL A C 1
ATOM 700 O O . VAL A 1 83 ? 4.258 15.526 16.104 1.00 97.31 83 VAL A O 1
ATOM 703 N N . LEU A 1 84 ? 4.023 13.394 16.766 1.00 97.25 84 LEU A N 1
ATOM 704 C CA . LEU A 1 84 ? 5.352 13.284 17.384 1.00 97.25 84 LEU A CA 1
ATOM 705 C C . LEU A 1 84 ? 6.471 13.558 16.378 1.00 97.25 84 LEU A C 1
ATOM 707 O O . LEU A 1 84 ? 7.390 14.317 16.678 1.00 97.25 84 LEU A 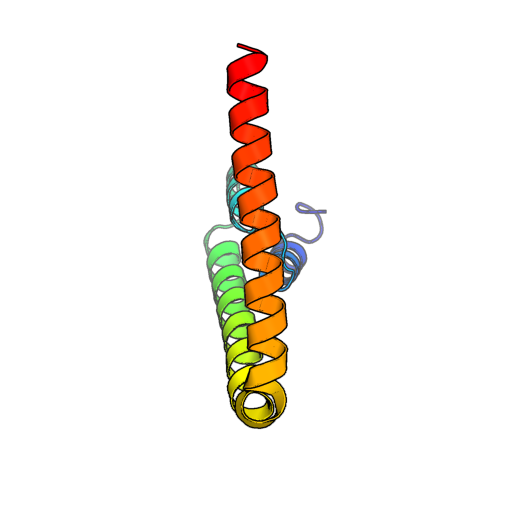O 1
ATOM 711 N N . SER A 1 85 ? 6.374 12.988 15.174 1.00 95.38 85 SER A N 1
ATOM 712 C CA . SER A 1 85 ? 7.343 13.222 14.102 1.00 95.38 85 SER A CA 1
ATOM 713 C C . SER A 1 85 ? 7.400 14.694 13.687 1.00 95.38 85 SER A C 1
ATOM 715 O O . SER A 1 85 ? 8.486 15.196 13.406 1.00 95.38 85 SER A O 1
ATOM 717 N N . LEU A 1 86 ? 6.258 15.390 13.647 1.00 96.62 86 LEU A N 1
ATOM 718 C CA . LEU A 1 86 ? 6.205 16.820 13.337 1.00 96.62 86 LEU A CA 1
ATOM 719 C C . LEU A 1 86 ? 6.812 17.669 14.457 1.00 96.62 86 LEU A C 1
ATOM 721 O O . LEU A 1 86 ? 7.619 18.548 14.173 1.00 96.62 86 LEU A O 1
ATOM 725 N N . ILE A 1 87 ? 6.469 17.395 15.718 1.00 97.00 87 ILE A N 1
ATOM 726 C CA . ILE A 1 87 ? 7.024 18.117 16.875 1.00 97.00 87 ILE A CA 1
ATOM 727 C C . ILE A 1 87 ? 8.546 17.959 16.919 1.00 97.00 87 ILE A C 1
ATOM 729 O O . ILE A 1 87 ? 9.260 18.948 17.072 1.00 97.00 87 ILE A O 1
ATOM 733 N N . LEU A 1 88 ? 9.046 16.734 16.729 1.00 96.75 88 LEU A N 1
ATOM 734 C CA . LEU A 1 88 ? 10.480 16.457 16.680 1.00 96.75 88 LEU A CA 1
ATOM 735 C C . LEU A 1 88 ? 11.159 17.237 15.546 1.00 96.75 88 LEU A C 1
ATOM 737 O O . LEU A 1 88 ? 12.203 17.841 15.767 1.00 96.75 88 LEU A O 1
ATOM 741 N N . TYR A 1 89 ? 10.553 17.260 14.354 1.00 97.06 89 TYR A N 1
ATOM 742 C CA . TYR A 1 89 ? 11.062 18.026 13.215 1.00 97.06 89 TYR A CA 1
ATOM 743 C C . TYR A 1 89 ? 11.153 19.528 13.518 1.00 97.06 89 TYR A C 1
ATOM 745 O O . TYR A 1 89 ? 12.152 20.152 13.172 1.00 97.06 89 TYR A O 1
ATOM 753 N N . TYR A 1 90 ? 10.149 20.100 14.189 1.00 96.38 90 TYR A N 1
ATOM 754 C CA . TYR A 1 90 ? 10.169 21.506 14.603 1.00 96.38 90 TYR A CA 1
ATOM 755 C C . TYR A 1 90 ? 11.189 21.804 15.704 1.00 96.38 90 TYR A C 1
ATOM 757 O O . TYR A 1 90 ? 11.684 22.919 15.755 1.00 96.38 90 TYR A O 1
ATOM 765 N N . PHE A 1 91 ? 11.496 20.848 16.583 1.00 94.88 91 PHE A N 1
ATOM 766 C CA . PHE A 1 91 ? 12.491 21.034 17.644 1.00 94.88 91 PHE A CA 1
ATOM 767 C C . PHE A 1 91 ? 13.934 20.872 17.139 1.00 94.88 91 PHE A C 1
ATOM 769 O O . PHE A 1 91 ? 14.853 21.460 17.699 1.00 94.88 91 PHE A O 1
ATOM 776 N N . LEU A 1 92 ? 14.143 20.053 16.100 1.00 91.44 92 LEU A N 1
ATOM 777 C CA . LEU A 1 92 ? 15.454 19.850 15.471 1.00 91.44 92 LEU A CA 1
ATOM 778 C C . LEU A 1 92 ? 15.844 20.963 14.483 1.00 91.44 92 LEU A C 1
ATOM 780 O O . LEU A 1 92 ? 17.003 21.010 14.069 1.00 91.44 92 LEU A O 1
ATOM 784 N N . LYS A 1 93 ? 14.880 21.782 14.054 1.00 77.38 93 LYS A N 1
ATOM 785 C CA . LYS A 1 93 ? 15.057 22.880 13.101 1.00 77.38 93 LYS A CA 1
ATOM 786 C C . LYS A 1 93 ? 15.200 24.210 13.827 1.00 77.38 93 LYS A C 1
ATOM 788 O O . LYS A 1 93 ? 16.105 24.971 13.427 1.00 77.38 93 LYS A O 1
#